Protein AF-A0A1F1ZR25-F1 (afdb_monomer_lite)

pLDDT: mean 75.68, std 16.53, range [35.78, 97.0]

Radius of gyration: 40.43 Å; chains: 1; bounding box: 74×82×87 Å

Foldseek 3Di:
DDDDDDDPDDDDPVNVCVVPPPPVVVVVVCVVPDDDDPVNVVVVVVCLVPDPPPDDDQPPVNVVVVVVVVVVVVVVVVVVVVVVVVVVVVVVVVVVVVVVVVVVVVVVVVVVVVPPDDDPPPPVPDDPDADWDWDDDPNFIAIGGPPDDPVRVNVVCVVCVVRTD

Sequence (165 aa):
MERHIEVPQAFNAEQIAQWLSGHPRRISKVLKLMEWTDEHIEAFRNGLEQSTEGLSLIPTEDKQRLYAVSQKAFYESGERTSQSRQLQAEREENAALRKELERYKNAEHTMTVARGGQMPNFVSTPPPSGETKTVTVGGKQFTVPASWTRQQIHQWSRNNPEQGH

Structure (mmCIF, N/CA/C/O backbone):
data_AF-A0A1F1ZR25-F1
#
_entry.id   AF-A0A1F1ZR25-F1
#
loop_
_atom_site.group_PDB
_atom_site.id
_atom_site.type_symbol
_atom_site.label_atom_id
_atom_site.label_alt_id
_atom_site.label_comp_id
_atom_site.label_asym_id
_atom_site.label_entity_id
_atom_site.label_seq_id
_atom_site.pdbx_PDB_ins_code
_atom_site.Cartn_x
_atom_site.Cartn_y
_atom_site.Cartn_z
_atom_site.occupancy
_atom_site.B_iso_or_equiv
_atom_site.auth_seq_id
_atom_site.auth_comp_id
_atom_site.auth_asym_id
_atom_site.auth_atom_id
_atom_site.pdbx_PDB_model_num
ATOM 1 N N . MET A 1 1 ? -30.276 49.311 6.410 1.00 39.66 1 MET A N 1
ATOM 2 C CA . MET A 1 1 ? -29.863 48.117 5.643 1.00 39.66 1 MET A CA 1
ATOM 3 C C . MET A 1 1 ? -29.256 47.135 6.630 1.00 39.66 1 MET A C 1
ATOM 5 O O . MET A 1 1 ? -28.088 47.274 6.968 1.00 39.66 1 MET A O 1
ATOM 9 N N . GLU A 1 2 ? -30.065 46.222 7.162 1.00 41.31 2 GLU A N 1
ATOM 10 C CA . GLU A 1 2 ? -29.578 45.112 7.989 1.00 41.31 2 GLU A CA 1
ATOM 11 C C . GLU A 1 2 ? -28.892 44.087 7.083 1.00 41.31 2 GLU A C 1
ATOM 13 O O . GLU A 1 2 ? -29.454 43.662 6.075 1.00 41.31 2 GLU A O 1
ATOM 18 N N . ARG A 1 3 ? -27.645 43.730 7.403 1.00 46.72 3 ARG A N 1
ATOM 19 C CA . ARG A 1 3 ? -26.937 42.633 6.741 1.00 46.72 3 ARG A CA 1
ATOM 20 C C . ARG A 1 3 ? -27.185 41.370 7.554 1.00 46.72 3 ARG A C 1
ATOM 22 O O . ARG A 1 3 ? -26.656 41.242 8.654 1.00 46.72 3 ARG A O 1
ATOM 29 N N . HIS A 1 4 ? -27.980 40.456 7.011 1.00 42.31 4 HIS A N 1
ATOM 30 C CA . HIS A 1 4 ? -28.088 39.104 7.542 1.00 42.31 4 HIS A CA 1
ATOM 31 C C . HIS A 1 4 ? -26.751 38.388 7.330 1.00 42.31 4 HIS A C 1
ATOM 33 O O . HIS A 1 4 ? -26.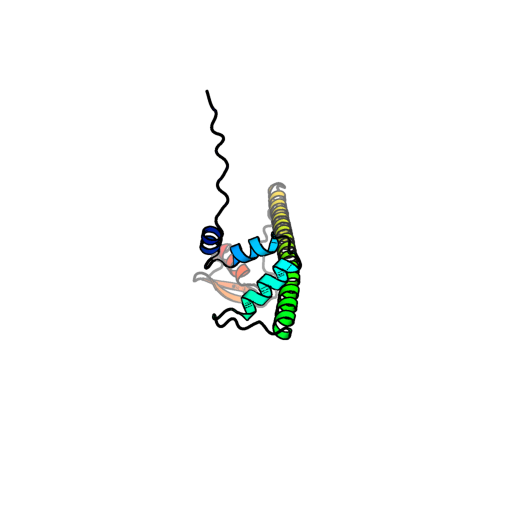288 38.242 6.201 1.00 42.31 4 HIS A O 1
ATOM 39 N N . ILE A 1 5 ? -26.105 37.999 8.427 1.00 51.38 5 ILE A N 1
ATOM 40 C CA . ILE A 1 5 ? -24.938 37.121 8.405 1.00 51.38 5 ILE A CA 1
ATOM 41 C C . ILE A 1 5 ? -25.495 35.700 8.458 1.00 51.38 5 ILE A C 1
ATOM 43 O O . ILE A 1 5 ? -26.047 35.291 9.478 1.00 51.38 5 ILE A O 1
ATOM 47 N N . GLU A 1 6 ? -25.397 34.967 7.352 1.00 53.47 6 GLU A N 1
ATOM 48 C CA . GLU A 1 6 ? -25.706 33.539 7.327 1.00 53.47 6 GLU A CA 1
ATOM 49 C C . GLU A 1 6 ? -24.659 32.804 8.170 1.00 53.47 6 GLU A C 1
ATOM 51 O O . GLU A 1 6 ? -23.498 32.666 7.783 1.00 53.47 6 GLU A O 1
ATOM 56 N N . VAL A 1 7 ? -25.056 32.378 9.368 1.00 52.47 7 VAL A N 1
ATOM 57 C CA . VAL A 1 7 ? -24.244 31.491 10.201 1.00 52.47 7 VAL A CA 1
ATOM 58 C C . VAL A 1 7 ? -24.386 30.080 9.623 1.00 52.47 7 VAL A C 1
ATOM 60 O O . VAL A 1 7 ? -25.519 29.609 9.500 1.00 52.47 7 VAL A O 1
ATOM 63 N N . PRO A 1 8 ? -23.289 29.387 9.260 1.00 53.97 8 PRO A N 1
ATOM 64 C CA . PRO A 1 8 ? -23.367 28.021 8.761 1.00 53.97 8 PRO A CA 1
ATOM 65 C C . PRO A 1 8 ? -24.058 27.139 9.800 1.00 53.97 8 PRO A C 1
ATOM 67 O O . PRO A 1 8 ? -23.618 27.059 10.948 1.00 53.97 8 PRO A O 1
ATOM 70 N N . GLN A 1 9 ? -25.156 26.497 9.405 1.00 62.09 9 GLN A N 1
ATOM 71 C CA . GLN A 1 9 ? -25.884 25.583 10.274 1.00 62.09 9 GLN A CA 1
ATOM 72 C C . GLN A 1 9 ? -24.953 24.433 10.670 1.00 62.09 9 GLN A C 1
ATOM 74 O O . GLN A 1 9 ? -24.400 23.746 9.809 1.00 62.09 9 GLN A O 1
ATOM 79 N N . ALA A 1 10 ? -24.751 24.242 11.975 1.00 68.31 10 ALA A N 1
ATOM 80 C CA . ALA A 1 10 ? -23.981 23.115 12.479 1.00 68.31 10 ALA A CA 1
ATOM 81 C C . ALA A 1 10 ? -24.631 21.802 12.014 1.00 68.31 10 ALA A C 1
ATOM 83 O O . ALA A 1 10 ? -25.854 21.655 12.069 1.00 68.31 10 ALA A O 1
ATOM 84 N N . PHE A 1 11 ? -23.816 20.858 11.543 1.00 70.94 11 PHE A N 1
ATOM 85 C CA . PHE A 1 11 ? -24.298 19.541 11.137 1.00 70.94 11 PHE A CA 1
ATOM 86 C C . PHE A 1 11 ? -24.972 18.841 12.320 1.00 70.94 11 PHE A C 1
ATOM 88 O O . PHE A 1 11 ? -24.388 18.739 13.400 1.00 70.94 11 PHE A O 1
ATOM 95 N N . ASN A 1 12 ? -26.192 18.340 12.114 1.00 82.56 12 ASN A N 1
ATOM 96 C CA . ASN A 1 12 ? -26.885 17.549 13.127 1.00 82.56 12 ASN A CA 1
ATOM 97 C C . ASN A 1 12 ? -26.227 16.157 13.241 1.00 82.56 12 ASN A C 1
ATOM 99 O O . ASN A 1 12 ? -25.789 15.585 12.239 1.00 82.56 12 ASN A O 1
ATOM 103 N N . ALA A 1 13 ? -26.194 15.587 14.447 1.00 77.31 13 ALA A N 1
ATOM 104 C CA . ALA A 1 13 ? -25.654 14.258 14.735 1.00 77.31 13 ALA A CA 1
ATOM 105 C C . ALA A 1 13 ? -26.237 13.170 13.815 1.00 77.31 13 ALA A C 1
ATOM 107 O O . ALA A 1 13 ? -25.516 12.286 13.360 1.00 77.31 13 ALA A O 1
ATOM 108 N N . GLU A 1 14 ? -27.517 13.280 13.467 1.00 81.06 14 GLU A N 1
ATOM 109 C CA . GLU A 1 14 ? -28.207 12.339 12.581 1.00 81.06 14 GLU A CA 1
ATOM 110 C C . GLU A 1 14 ? -27.694 12.400 11.130 1.00 81.06 14 GLU A C 1
ATOM 112 O O . GLU A 1 14 ? -27.487 11.371 10.487 1.00 81.06 14 GLU A O 1
ATOM 117 N N . GLN A 1 15 ? -27.370 13.601 10.636 1.00 83.19 15 GLN A N 1
ATOM 118 C CA . GLN A 1 15 ? -26.768 13.785 9.310 1.00 83.19 15 GLN A CA 1
ATOM 119 C C . GLN A 1 15 ? -25.351 13.206 9.260 1.00 83.19 15 GLN A C 1
ATOM 121 O O . GLN A 1 15 ? -24.954 12.593 8.266 1.00 83.19 15 GLN A O 1
ATOM 126 N N . ILE A 1 16 ? -24.591 13.365 10.347 1.00 79.81 16 ILE A N 1
ATOM 127 C CA . ILE A 1 16 ? -23.251 12.785 10.482 1.00 79.81 16 ILE A CA 1
ATOM 128 C C . ILE A 1 16 ? -23.348 11.256 10.531 1.00 79.81 16 ILE A C 1
ATOM 130 O O . ILE A 1 16 ? -22.610 10.579 9.813 1.00 79.81 16 ILE A O 1
ATOM 134 N N . ALA A 1 17 ? -24.284 10.702 11.305 1.00 81.69 17 ALA A N 1
ATOM 135 C CA . ALA A 1 17 ? -24.511 9.261 11.389 1.00 81.69 17 ALA A CA 1
ATOM 136 C C . ALA A 1 17 ? -24.866 8.662 10.018 1.00 81.69 17 ALA A C 1
ATOM 138 O O . ALA A 1 17 ? -24.261 7.674 9.593 1.00 81.69 17 ALA A O 1
ATOM 139 N N . GLN A 1 18 ? -25.763 9.309 9.271 1.00 85.00 18 GLN A N 1
ATOM 140 C CA . GLN A 1 18 ? -26.124 8.881 7.921 1.00 85.00 18 GLN A CA 1
ATOM 141 C C . GLN A 1 18 ? -24.931 8.957 6.956 1.00 85.00 18 GLN A C 1
ATOM 143 O O . GLN A 1 18 ? -24.701 8.029 6.178 1.00 85.00 18 GLN A O 1
ATOM 148 N N . TRP A 1 19 ? -24.124 10.019 7.036 1.00 82.56 19 TRP A N 1
ATOM 149 C CA . TRP A 1 19 ? -22.924 10.186 6.209 1.00 82.56 19 TRP A CA 1
ATOM 150 C C . TRP A 1 19 ? -21.834 9.133 6.487 1.00 82.56 19 TRP A C 1
ATOM 152 O O . TRP A 1 19 ? -21.105 8.724 5.569 1.00 82.56 19 TRP A O 1
ATOM 162 N N . LEU A 1 20 ? -21.730 8.688 7.741 1.00 84.81 20 LEU A N 1
ATOM 163 C CA . LEU A 1 20 ? -20.799 7.654 8.193 1.00 84.81 20 LEU A CA 1
ATOM 164 C C . LEU A 1 20 ? -21.293 6.228 7.902 1.00 84.81 20 LEU A C 1
ATOM 166 O O . LEU A 1 20 ? -20.463 5.333 7.710 1.00 84.81 20 LEU A O 1
ATOM 170 N N . SER A 1 21 ? -22.611 6.018 7.831 1.00 82.12 21 SER A N 1
ATOM 171 C CA . SER A 1 21 ? -23.222 4.699 7.621 1.00 82.12 21 SER A CA 1
ATOM 172 C C . SER A 1 21 ? -22.678 3.998 6.366 1.00 82.12 21 SER A C 1
ATOM 174 O O . SER A 1 21 ? -22.523 4.607 5.306 1.00 82.12 21 SER A O 1
ATOM 176 N N . GLY A 1 22 ? -22.307 2.717 6.486 1.00 78.62 22 GLY A N 1
ATOM 177 C CA . GLY A 1 22 ? -21.790 1.900 5.375 1.00 78.62 22 GLY A CA 1
ATOM 178 C C . GLY A 1 22 ? -20.400 2.280 4.834 1.00 78.62 22 GLY A C 1
ATOM 179 O O . GLY A 1 22 ? -19.931 1.661 3.881 1.00 78.62 22 GLY A O 1
ATOM 180 N N . HIS A 1 23 ? -19.711 3.270 5.417 1.00 83.62 23 HIS A N 1
ATOM 181 C CA . HIS A 1 23 ? -18.444 3.792 4.890 1.00 83.62 23 HIS A CA 1
ATOM 182 C C . HIS A 1 23 ? -17.305 3.728 5.929 1.00 83.62 23 HIS A C 1
ATOM 184 O O . HIS A 1 23 ? -16.903 4.758 6.484 1.00 83.62 23 HIS A O 1
ATOM 190 N N . PRO A 1 24 ? -16.679 2.553 6.144 1.00 79.31 24 PRO A N 1
ATOM 191 C CA . PRO A 1 24 ? -15.690 2.343 7.211 1.00 79.31 24 PRO A CA 1
ATOM 192 C C . PRO A 1 24 ? -14.458 3.259 7.115 1.00 79.31 24 PRO A C 1
ATOM 194 O O . PRO A 1 24 ? -13.875 3.640 8.128 1.00 79.31 24 PRO A O 1
ATOM 197 N N . ARG A 1 25 ? -14.073 3.690 5.904 1.00 78.38 25 ARG A N 1
ATOM 198 C CA . ARG A 1 25 ? -12.971 4.653 5.713 1.00 78.38 25 ARG A CA 1
ATOM 199 C C . ARG A 1 25 ? -13.295 6.048 6.253 1.00 78.38 25 ARG A C 1
ATOM 201 O O . ARG A 1 25 ? -12.396 6.715 6.758 1.00 78.38 25 ARG A O 1
ATOM 208 N N . ARG A 1 26 ? -14.553 6.493 6.141 1.00 85.06 26 ARG A N 1
ATOM 209 C CA . ARG A 1 26 ? -14.995 7.800 6.658 1.00 85.06 26 ARG A CA 1
ATOM 210 C C . ARG A 1 26 ? -14.992 7.784 8.179 1.00 85.06 26 ARG A C 1
ATOM 212 O O . ARG A 1 26 ? -14.388 8.666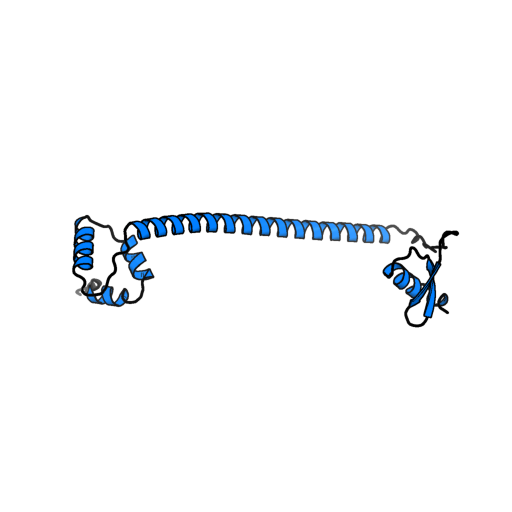 8.777 1.00 85.06 26 ARG A O 1
ATOM 219 N N . ILE A 1 27 ? -15.540 6.717 8.764 1.00 84.75 27 ILE A N 1
ATOM 220 C CA . ILE A 1 27 ? -15.499 6.457 10.208 1.00 84.75 27 ILE A CA 1
ATOM 221 C C . ILE A 1 27 ? -14.049 6.488 10.701 1.00 84.75 27 ILE A C 1
ATOM 223 O O . ILE A 1 27 ? -13.713 7.286 11.566 1.00 84.75 27 ILE A O 1
ATOM 227 N N . SER A 1 28 ? -13.150 5.717 10.079 1.00 78.00 28 SER A N 1
ATOM 228 C CA . SER A 1 28 ? -11.731 5.699 10.462 1.00 78.00 28 SER A CA 1
ATOM 229 C C . SER A 1 28 ? -11.070 7.081 10.396 1.00 78.00 28 SER A C 1
ATOM 231 O O . SER A 1 28 ? -10.272 7.420 11.266 1.00 78.00 28 SER A O 1
ATOM 233 N N . LYS A 1 29 ? -11.396 7.895 9.384 1.00 83.69 29 LYS A N 1
ATOM 234 C CA . LYS A 1 29 ? -10.846 9.249 9.249 1.00 83.69 29 LYS A CA 1
ATOM 235 C C . LYS A 1 29 ? -11.337 10.178 10.361 1.00 83.69 29 LYS A C 1
ATOM 237 O O . LYS A 1 29 ? -10.522 10.906 10.911 1.00 83.69 29 LYS A O 1
ATOM 242 N N . VAL A 1 30 ? -12.626 10.129 10.702 1.00 83.88 30 VAL A N 1
ATOM 243 C CA . VAL A 1 30 ? -13.191 10.919 11.808 1.00 83.88 30 VAL A CA 1
ATOM 244 C C . VAL A 1 30 ? -12.570 10.501 13.138 1.00 83.88 30 VAL A C 1
ATOM 246 O O . VAL A 1 30 ? -12.051 11.354 13.847 1.00 83.88 30 VAL A O 1
ATOM 249 N N . LEU A 1 31 ? -12.503 9.197 13.427 1.00 83.75 31 LEU A N 1
ATOM 250 C CA . LEU A 1 31 ? -11.920 8.684 14.674 1.00 83.75 31 LEU A CA 1
ATOM 251 C C . LEU A 1 31 ? -10.439 9.067 14.852 1.00 83.75 31 LEU A C 1
ATOM 253 O O . LEU A 1 31 ? -9.981 9.199 15.980 1.00 83.75 31 LEU A O 1
ATOM 257 N N . LYS A 1 32 ? -9.686 9.243 13.756 1.00 82.25 32 LYS A N 1
ATOM 258 C CA . LYS A 1 32 ? -8.279 9.687 13.792 1.00 82.25 32 LYS A CA 1
ATOM 259 C C . LYS A 1 32 ? -8.102 11.187 14.016 1.00 82.25 32 LYS A C 1
ATOM 261 O O . LYS A 1 32 ? -7.049 11.591 14.489 1.00 82.25 32 LYS A O 1
ATOM 266 N N . LEU A 1 33 ? -9.066 11.992 13.579 1.00 83.75 33 LEU A N 1
ATOM 267 C CA . LEU A 1 33 ? -9.008 13.454 13.666 1.00 83.75 33 LEU A CA 1
ATOM 268 C C . LEU A 1 33 ? -9.677 13.988 14.934 1.00 83.75 33 LEU A C 1
ATOM 270 O O . LEU A 1 33 ? -9.491 15.151 15.268 1.00 83.75 33 LEU A O 1
ATOM 274 N N . MET A 1 34 ? -10.470 13.156 15.607 1.00 84.00 34 MET A N 1
ATOM 275 C CA . MET A 1 34 ? -11.120 13.509 16.856 1.00 84.00 34 MET A CA 1
ATOM 276 C C . MET A 1 34 ? -10.105 13.506 18.000 1.00 84.00 34 MET A C 1
ATOM 278 O O 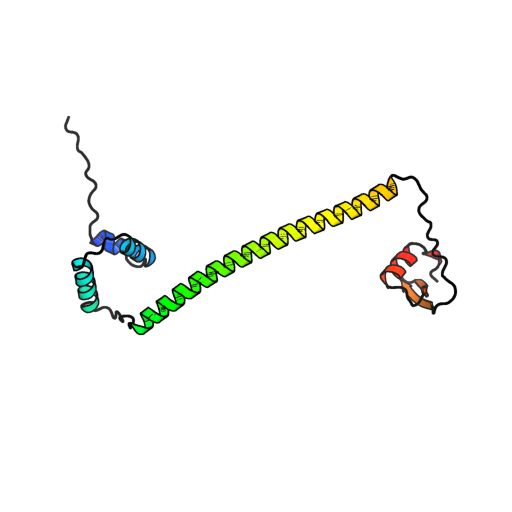. MET A 1 34 ? -9.361 12.539 18.178 1.00 84.00 34 MET A O 1
ATOM 282 N N . GLU A 1 35 ? -10.099 14.576 18.790 1.00 85.38 35 GLU A N 1
ATOM 283 C CA . GLU A 1 35 ? -9.406 14.596 20.073 1.00 85.38 35 GLU A CA 1
ATOM 284 C C . GLU A 1 35 ? -10.222 13.777 21.075 1.00 85.38 35 GLU A C 1
ATOM 286 O O . GLU A 1 35 ? -11.361 14.104 21.419 1.00 85.38 35 GLU A O 1
ATOM 291 N N . TRP A 1 36 ? -9.655 12.652 21.494 1.00 85.19 36 TRP A N 1
ATOM 292 C CA . TRP A 1 36 ? -10.293 11.767 22.454 1.00 85.19 36 TRP A CA 1
ATOM 293 C C . TRP A 1 36 ? -10.051 12.290 23.864 1.00 85.19 36 TRP A C 1
ATOM 295 O O . TRP A 1 36 ? -8.907 12.382 24.302 1.00 85.19 36 TRP A O 1
ATOM 305 N N . THR A 1 37 ? -11.133 12.602 24.570 1.00 89.06 37 THR A N 1
ATOM 306 C CA . THR A 1 37 ? -11.115 12.764 26.024 1.00 89.06 37 THR A CA 1
ATOM 307 C C . THR A 1 37 ? -11.431 11.418 26.669 1.00 89.06 37 THR A C 1
ATOM 309 O O . THR A 1 37 ? -12.051 10.554 26.038 1.00 89.06 37 THR A O 1
ATOM 312 N N . ASP A 1 38 ? -11.038 11.233 27.927 1.00 85.88 38 ASP A N 1
ATOM 313 C CA . ASP A 1 38 ? -11.349 10.004 28.666 1.00 85.88 38 ASP A CA 1
ATOM 314 C C . ASP A 1 38 ? -12.868 9.763 28.745 1.00 85.88 38 ASP A C 1
ATOM 316 O O . ASP A 1 38 ? -13.328 8.637 28.559 1.00 85.88 38 ASP A O 1
ATOM 320 N N . GLU A 1 39 ? -13.660 10.834 28.870 1.00 86.44 39 GLU A N 1
ATOM 321 C CA . GLU A 1 39 ? -15.127 10.786 28.825 1.00 86.44 39 GLU A CA 1
ATOM 322 C C . GLU A 1 39 ? -15.660 10.267 27.479 1.00 86.44 39 GLU A C 1
ATOM 324 O O . GLU A 1 39 ? -16.564 9.431 27.450 1.00 86.44 39 GLU A O 1
ATOM 329 N N . HIS A 1 40 ? -15.089 10.704 26.348 1.00 83.81 40 HIS A N 1
ATOM 330 C CA . HIS A 1 40 ? -15.475 10.199 25.024 1.00 83.81 40 HIS A CA 1
ATOM 331 C C . HIS A 1 40 ? -15.134 8.715 24.859 1.00 83.81 40 HIS A C 1
ATOM 333 O O . HIS A 1 40 ? -15.892 7.970 24.234 1.00 83.81 40 HIS A O 1
ATOM 339 N N . ILE A 1 41 ? -14.003 8.274 25.414 1.00 84.00 41 ILE A N 1
ATOM 340 C CA . ILE A 1 41 ? -13.574 6.873 25.365 1.00 84.00 41 ILE A CA 1
ATOM 341 C C . ILE A 1 41 ? -14.519 5.999 26.197 1.00 84.00 41 ILE A C 1
ATOM 343 O O . ILE A 1 41 ? -14.949 4.946 25.717 1.00 84.00 41 ILE A O 1
ATOM 347 N N . GLU A 1 42 ? -14.868 6.425 27.412 1.00 83.94 42 GLU A N 1
ATOM 348 C CA . GLU A 1 42 ? -15.805 5.696 28.271 1.00 83.94 42 GLU A CA 1
ATOM 349 C C . GLU A 1 42 ? -17.217 5.667 27.689 1.00 83.94 42 GLU A C 1
ATOM 351 O O . GLU A 1 42 ? -17.816 4.596 27.605 1.00 83.94 42 GLU A O 1
ATOM 356 N N . ALA A 1 43 ? -17.734 6.802 27.211 1.00 82.44 43 ALA A N 1
ATOM 357 C CA . ALA A 1 43 ? -19.048 6.863 26.576 1.00 82.44 43 ALA A CA 1
ATOM 358 C C . ALA A 1 43 ? -19.126 5.946 25.345 1.00 82.44 43 ALA A C 1
ATOM 360 O O . ALA A 1 43 ? -20.110 5.226 25.161 1.00 82.44 43 ALA A O 1
ATOM 361 N N . PHE A 1 44 ? -18.068 5.914 24.530 1.00 83.62 44 PHE A N 1
ATOM 362 C CA . PHE A 1 44 ? -17.984 5.025 23.375 1.00 83.62 44 PHE A CA 1
ATOM 363 C C . PHE A 1 44 ? -17.921 3.547 23.782 1.00 83.62 44 PHE A C 1
ATOM 365 O O . PHE A 1 44 ? -18.609 2.720 23.183 1.00 83.62 44 PHE A O 1
ATOM 372 N N . ARG A 1 45 ? -17.144 3.202 24.819 1.00 80.94 45 ARG A N 1
ATOM 373 C CA . ARG A 1 45 ? -17.083 1.832 25.353 1.00 80.94 45 ARG A CA 1
ATOM 374 C C . ARG A 1 45 ? -18.445 1.385 25.886 1.00 80.94 45 ARG A C 1
ATOM 376 O O . ARG A 1 45 ? -18.923 0.332 25.477 1.00 80.94 45 ARG A O 1
ATOM 383 N N . ASN A 1 46 ? -19.088 2.207 26.711 1.00 81.50 46 ASN A N 1
ATOM 384 C CA . ASN A 1 46 ? -20.410 1.922 27.269 1.00 81.50 46 ASN A CA 1
ATOM 385 C C . ASN A 1 46 ? -21.459 1.744 26.160 1.00 81.50 46 ASN A C 1
ATOM 387 O O . ASN A 1 46 ? -22.273 0.828 26.224 1.00 81.50 46 ASN A O 1
ATOM 391 N N . GLY A 1 47 ? -21.413 2.573 25.111 1.00 80.75 47 GLY A N 1
ATOM 392 C CA . GLY A 1 47 ? -22.300 2.444 23.952 1.00 80.75 47 GLY A CA 1
ATOM 393 C C . GLY A 1 47 ? -22.080 1.156 23.151 1.00 80.75 47 GLY A C 1
ATOM 394 O O . GLY A 1 47 ? -23.045 0.556 22.684 1.00 80.75 47 GLY A O 1
ATOM 395 N N . LEU A 1 48 ? -20.831 0.694 23.019 1.00 76.88 48 LEU A N 1
ATOM 396 C CA . LEU A 1 48 ? -20.524 -0.592 22.386 1.00 76.88 48 LEU A CA 1
ATOM 397 C C . LEU A 1 48 ? -20.991 -1.781 23.233 1.00 76.88 48 LEU A C 1
ATOM 399 O O . LEU A 1 48 ? -21.528 -2.735 22.679 1.00 76.88 48 LEU A O 1
ATOM 403 N N . GLU A 1 49 ? -20.809 -1.722 24.552 1.00 74.75 49 GLU A N 1
ATOM 404 C CA . GLU A 1 49 ? -21.237 -2.774 25.486 1.00 74.75 49 GLU A CA 1
ATOM 405 C C . GLU A 1 49 ? -22.765 -2.895 25.576 1.00 74.75 49 GLU A C 1
ATOM 407 O O . GLU A 1 49 ? -23.289 -3.994 25.744 1.00 74.75 49 GLU A O 1
ATOM 412 N N . GLN A 1 50 ? -23.482 -1.778 25.434 1.00 74.44 50 GLN A N 1
ATOM 413 C CA . GLN A 1 50 ? -24.948 -1.728 25.442 1.00 74.44 50 GLN A CA 1
ATOM 414 C C . GLN A 1 50 ? -25.576 -1.958 24.060 1.00 74.44 50 GLN A C 1
ATOM 416 O O . GLN A 1 50 ? -26.804 -1.991 23.941 1.00 74.44 50 GLN A O 1
ATOM 421 N N . SER A 1 51 ? -24.766 -2.101 23.007 1.00 72.62 51 SER A N 1
ATOM 422 C CA . SER A 1 51 ? -25.279 -2.331 21.659 1.00 72.62 51 SER A CA 1
ATOM 423 C C . SER A 1 51 ? -25.974 -3.689 21.570 1.00 72.62 51 SER A C 1
ATOM 425 O O . SER A 1 51 ? -25.429 -4.719 21.961 1.00 72.62 51 SER A O 1
ATOM 427 N N . THR A 1 52 ? -27.191 -3.689 21.024 1.00 61.16 52 THR A N 1
ATOM 428 C CA . THR A 1 52 ? -27.960 -4.915 20.752 1.00 61.16 52 THR A CA 1
ATOM 429 C C . THR A 1 52 ? -27.571 -5.578 19.434 1.00 61.16 52 THR A C 1
ATOM 431 O O . THR A 1 52 ? -27.959 -6.718 19.174 1.00 61.16 52 THR A O 1
ATOM 434 N N . GLU A 1 53 ? -26.786 -4.891 18.600 1.00 65.44 53 GLU A N 1
ATOM 435 C CA . GLU A 1 53 ? -26.148 -5.504 17.443 1.00 65.44 53 GLU A CA 1
ATOM 436 C C . GLU A 1 53 ? -25.081 -6.481 17.942 1.00 65.44 53 GLU A C 1
ATOM 438 O O . GLU A 1 53 ? -24.353 -6.168 18.880 1.00 65.44 53 GLU A O 1
ATOM 443 N N . GLY A 1 54 ? -24.989 -7.665 17.327 1.00 55.44 54 GLY A N 1
ATOM 444 C CA . GLY A 1 54 ? -24.009 -8.704 17.661 1.00 55.44 54 GLY A CA 1
ATOM 445 C C . GLY A 1 54 ? -22.575 -8.269 17.358 1.00 55.44 54 GLY A C 1
ATOM 446 O O . GLY A 1 54 ? -21.925 -8.796 16.456 1.00 55.44 54 GLY A O 1
ATOM 447 N N . LEU A 1 55 ? -22.083 -7.279 18.094 1.00 59.34 55 LEU A N 1
ATOM 448 C CA . LEU A 1 55 ? -20.733 -6.768 18.028 1.00 59.34 55 LEU A CA 1
ATOM 449 C C . LEU A 1 55 ? -19.862 -7.708 18.852 1.00 59.34 55 LEU A C 1
ATOM 451 O O . LEU A 1 55 ? -19.720 -7.591 20.065 1.00 59.34 55 LEU A O 1
ATOM 455 N N . SER A 1 56 ? -19.274 -8.678 18.161 1.00 56.69 56 SER A N 1
ATOM 456 C CA . SER A 1 56 ? -18.177 -9.462 18.708 1.00 56.69 56 SER A CA 1
ATOM 457 C C . SER A 1 56 ? -16.998 -8.522 18.955 1.00 56.69 56 SER A C 1
ATOM 459 O O . SER A 1 56 ? -16.301 -8.132 18.015 1.00 56.69 56 SER A O 1
ATOM 461 N N . LEU A 1 57 ? -16.760 -8.164 20.217 1.00 63.62 57 LEU A N 1
ATOM 462 C CA . LEU A 1 57 ? -15.511 -7.531 20.628 1.00 63.62 57 LEU A CA 1
ATOM 463 C C . LEU A 1 57 ? -14.356 -8.420 20.161 1.00 63.62 57 LEU A C 1
ATOM 465 O O . LEU A 1 57 ? -14.300 -9.599 20.501 1.00 63.62 57 LEU A O 1
ATOM 469 N N . ILE A 1 58 ? -13.453 -7.865 19.349 1.00 66.25 58 ILE A N 1
ATOM 470 C CA . ILE A 1 58 ? -12.243 -8.578 18.933 1.00 66.25 58 ILE A CA 1
ATOM 471 C C . ILE A 1 58 ? -11.454 -8.895 20.212 1.00 66.25 58 ILE A C 1
ATOM 473 O O . ILE A 1 58 ? -11.078 -7.950 20.918 1.00 66.25 58 ILE A O 1
ATOM 477 N N . PRO A 1 59 ? -11.190 -10.178 20.526 1.00 74.06 59 PRO A N 1
ATOM 478 C CA . PRO A 1 59 ? -10.402 -10.542 21.693 1.00 74.06 59 PRO A CA 1
ATOM 479 C C . PRO A 1 59 ? -9.046 -9.830 21.684 1.00 74.06 59 PRO A C 1
ATOM 481 O O . PRO A 1 59 ? -8.446 -9.612 20.628 1.00 74.06 59 PRO A O 1
ATOM 484 N N . THR A 1 60 ? -8.530 -9.475 22.861 1.00 74.00 60 THR A N 1
ATOM 485 C CA . THR A 1 60 ? -7.251 -8.753 22.996 1.00 74.00 60 THR A CA 1
ATOM 486 C C . THR A 1 60 ? -6.100 -9.465 22.274 1.00 74.00 60 THR A C 1
ATOM 488 O O . THR A 1 60 ? -5.247 -8.806 21.678 1.00 74.00 60 THR A O 1
ATOM 491 N N . GLU A 1 61 ? -6.108 -10.799 22.263 1.00 76.12 61 GLU A N 1
ATOM 492 C CA . GLU A 1 61 ? -5.137 -11.623 21.535 1.00 76.12 61 GLU A CA 1
ATOM 493 C C . GLU A 1 61 ? -5.209 -11.411 20.017 1.00 76.12 61 GLU A C 1
ATOM 495 O O . GLU A 1 61 ? -4.184 -11.207 19.365 1.00 76.12 61 GLU A O 1
ATOM 500 N N . ASP A 1 62 ? -6.413 -11.381 19.446 1.00 78.31 62 ASP A N 1
ATOM 501 C CA . ASP A 1 62 ? -6.610 -11.156 18.013 1.00 78.31 62 ASP A CA 1
ATOM 502 C C . ASP A 1 62 ? -6.264 -9.722 17.617 1.00 78.31 62 ASP A C 1
ATOM 504 O O . ASP A 1 62 ? -5.674 -9.492 16.559 1.00 78.31 62 ASP A O 1
ATOM 508 N N . LYS A 1 63 ? -6.521 -8.750 18.499 1.00 78.88 63 LYS A N 1
ATOM 509 C CA . LYS A 1 63 ? -6.059 -7.370 18.313 1.00 78.88 63 LYS A CA 1
ATOM 510 C C . LYS A 1 63 ? -4.532 -7.314 18.228 1.00 78.88 63 LYS A C 1
ATOM 512 O O . LYS A 1 63 ? -4.002 -6.713 17.295 1.00 78.88 63 LYS A O 1
ATOM 517 N N . GLN A 1 64 ? -3.817 -7.956 19.153 1.00 80.12 64 GLN A N 1
ATOM 518 C CA . GLN A 1 64 ? -2.349 -8.002 19.135 1.00 80.12 64 GLN A CA 1
ATOM 519 C C . GLN A 1 64 ? -1.808 -8.696 17.877 1.00 80.12 64 GLN A C 1
ATOM 521 O O . GLN A 1 64 ? -0.877 -8.187 17.249 1.00 80.12 64 GLN A O 1
ATOM 526 N N . ARG A 1 65 ? -2.431 -9.804 17.453 1.00 83.94 65 ARG A N 1
ATOM 527 C CA . ARG A 1 65 ? -2.089 -10.497 16.200 1.00 83.94 65 ARG A CA 1
ATOM 528 C C . ARG A 1 65 ? -2.277 -9.593 14.985 1.00 83.94 65 ARG A C 1
ATOM 530 O O . ARG A 1 65 ? -1.375 -9.499 14.156 1.00 83.94 65 ARG A O 1
ATOM 537 N N . LEU A 1 66 ? -3.406 -8.891 14.891 1.00 86.31 66 LEU A N 1
ATOM 538 C CA . LEU A 1 66 ? -3.683 -7.961 13.793 1.00 86.31 66 LEU A CA 1
ATOM 539 C C . LEU A 1 66 ? -2.678 -6.804 13.752 1.00 86.31 66 LEU A C 1
ATOM 541 O O . LEU A 1 66 ? -2.202 -6.454 12.670 1.00 86.31 66 LEU A O 1
ATOM 545 N N . TYR A 1 67 ? -2.297 -6.252 14.907 1.00 83.06 67 TYR A N 1
ATOM 546 C CA . TYR A 1 67 ? -1.242 -5.238 14.974 1.00 83.06 67 TYR A CA 1
ATOM 547 C C . TYR A 1 67 ? 0.095 -5.779 14.463 1.00 83.06 67 TYR A C 1
ATOM 549 O O . TYR A 1 67 ? 0.690 -5.157 13.581 1.00 83.06 67 TYR A O 1
ATOM 557 N N . ALA A 1 68 ? 0.529 -6.952 14.929 1.00 87.38 68 ALA A N 1
ATOM 558 C CA . ALA A 1 68 ? 1.778 -7.571 14.486 1.00 87.38 68 ALA A CA 1
ATOM 559 C C . ALA A 1 68 ? 1.789 -7.845 12.970 1.00 87.38 68 ALA A C 1
ATOM 561 O O . ALA A 1 68 ? 2.766 -7.536 12.285 1.00 87.38 68 ALA A O 1
ATOM 562 N N . VAL A 1 69 ? 0.680 -8.356 12.422 1.00 89.75 69 VAL A N 1
ATOM 563 C CA . VAL A 1 69 ? 0.518 -8.583 10.976 1.00 89.75 69 VAL A CA 1
ATOM 564 C C . VAL A 1 69 ? 0.580 -7.267 10.201 1.00 89.75 69 VAL A C 1
ATOM 566 O O . VAL A 1 69 ? 1.278 -7.188 9.192 1.00 89.75 69 VAL A O 1
ATOM 569 N N . SER A 1 70 ? -0.098 -6.218 10.677 1.00 87.44 70 SER A N 1
ATOM 570 C CA . SER A 1 70 ? -0.097 -4.908 10.015 1.00 87.44 70 SER A CA 1
ATOM 571 C C . SER A 1 70 ? 1.294 -4.271 9.985 1.00 87.44 70 SER A C 1
ATOM 573 O O . SER A 1 70 ? 1.709 -3.727 8.962 1.00 87.44 70 SER A O 1
ATOM 575 N N . GLN A 1 71 ? 2.043 -4.398 11.081 1.00 86.94 71 GLN A N 1
ATOM 576 C CA . GLN A 1 71 ? 3.388 -3.856 11.205 1.00 86.94 71 GLN A CA 1
ATOM 577 C C . GLN A 1 71 ? 4.357 -4.603 10.283 1.00 86.94 71 GLN A C 1
ATOM 579 O O . GLN A 1 71 ? 5.116 -3.976 9.546 1.00 86.94 71 GLN A O 1
ATOM 584 N N . LYS A 1 72 ? 4.278 -5.937 10.252 1.00 90.94 72 LYS A N 1
ATOM 585 C CA . LYS A 1 72 ? 5.051 -6.765 9.321 1.00 90.94 72 LYS A CA 1
ATOM 586 C C . LYS A 1 72 ? 4.753 -6.407 7.861 1.00 90.94 72 LYS A C 1
ATOM 588 O O . LYS A 1 72 ? 5.681 -6.173 7.093 1.00 90.94 72 LYS A O 1
ATOM 593 N N . ALA A 1 73 ? 3.476 -6.286 7.494 1.00 90.00 73 ALA A N 1
ATOM 594 C CA . ALA A 1 73 ? 3.070 -5.921 6.137 1.00 90.00 73 ALA A CA 1
ATOM 595 C C . ALA A 1 73 ? 3.583 -4.531 5.717 1.00 90.00 73 ALA A C 1
ATOM 597 O O . ALA A 1 73 ? 3.950 -4.329 4.559 1.00 90.00 73 ALA A O 1
ATOM 598 N N . PHE A 1 74 ? 3.644 -3.576 6.651 1.00 89.38 74 PHE A N 1
ATOM 599 C CA . PHE A 1 74 ? 4.211 -2.253 6.397 1.00 89.38 74 PHE A CA 1
ATOM 600 C C . PHE A 1 74 ? 5.705 -2.323 6.047 1.00 89.38 74 PHE A C 1
ATOM 602 O O . PHE A 1 74 ? 6.118 -1.754 5.034 1.00 89.38 74 PHE A O 1
ATOM 609 N N . TYR A 1 75 ? 6.502 -3.059 6.830 1.00 88.75 75 TYR A N 1
ATOM 610 C CA . TYR A 1 75 ? 7.931 -3.238 6.548 1.00 88.75 75 TYR A CA 1
ATOM 611 C C . TYR A 1 75 ? 8.169 -3.963 5.219 1.00 88.75 75 TYR A C 1
ATOM 613 O O . TYR A 1 75 ? 8.926 -3.471 4.381 1.00 88.75 75 TYR A O 1
ATOM 621 N N . GLU A 1 76 ? 7.451 -5.061 4.971 1.00 92.50 76 GLU A N 1
ATOM 622 C CA . GLU A 1 76 ? 7.550 -5.812 3.713 1.00 92.50 76 GLU A CA 1
ATOM 623 C C . GLU A 1 76 ? 7.172 -4.955 2.494 1.00 92.50 76 GLU A C 1
ATOM 625 O O . GLU A 1 76 ? 7.784 -5.062 1.430 1.00 92.50 76 GLU A O 1
ATOM 630 N N . SER A 1 77 ? 6.182 -4.066 2.628 1.00 92.12 77 SER A N 1
ATOM 631 C CA . SER A 1 77 ? 5.814 -3.127 1.562 1.00 92.12 77 SER A CA 1
ATOM 632 C C . SER A 1 77 ? 6.935 -2.124 1.263 1.00 92.12 77 SER A C 1
ATOM 634 O O . SER A 1 77 ? 7.155 -1.772 0.098 1.00 92.12 77 SER A O 1
ATOM 636 N N . GLY A 1 78 ? 7.645 -1.658 2.293 1.00 90.81 78 GLY A N 1
ATOM 637 C CA . GLY A 1 78 ? 8.812 -0.789 2.143 1.00 90.81 78 GLY A CA 1
ATOM 638 C C . GLY A 1 78 ? 9.955 -1.488 1.406 1.00 90.81 78 GLY A C 1
ATOM 639 O O . GLY A 1 78 ? 10.481 -0.948 0.430 1.00 90.81 78 GLY A O 1
ATOM 640 N N . GLU A 1 79 ? 10.275 -2.721 1.804 1.00 92.62 79 GLU A N 1
ATOM 641 C CA . GLU A 1 79 ? 11.309 -3.536 1.156 1.00 92.62 79 GLU A CA 1
ATOM 642 C C . GLU A 1 79 ? 10.987 -3.822 -0.311 1.00 92.62 79 GLU A C 1
ATOM 644 O O . GLU A 1 79 ? 11.832 -3.586 -1.176 1.00 92.62 79 GLU A O 1
ATOM 649 N N . ARG A 1 80 ? 9.750 -4.231 -0.626 1.00 93.1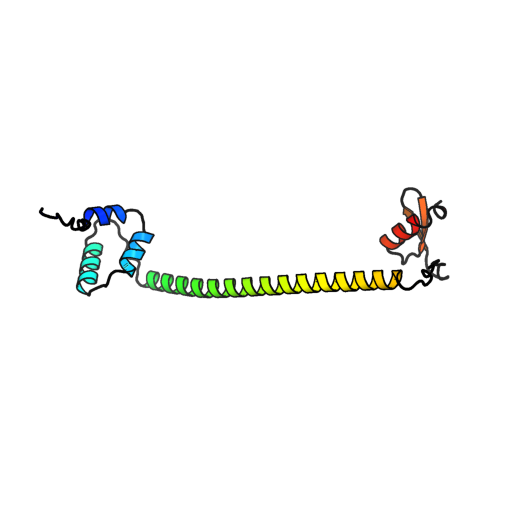2 80 ARG A N 1
ATOM 650 C CA . ARG A 1 80 ? 9.317 -4.453 -2.019 1.00 93.12 80 ARG A CA 1
ATOM 651 C C . ARG A 1 80 ? 9.455 -3.198 -2.872 1.00 93.12 80 ARG A C 1
ATOM 653 O O . ARG A 1 80 ? 9.868 -3.277 -4.026 1.00 93.12 80 ARG A O 1
ATOM 660 N N . THR A 1 81 ? 9.128 -2.036 -2.309 1.00 93.56 81 THR A N 1
ATOM 661 C CA . THR A 1 81 ? 9.267 -0.757 -3.018 1.00 93.56 81 THR A CA 1
ATOM 662 C C . THR A 1 81 ? 10.735 -0.441 -3.294 1.00 93.56 81 THR A C 1
ATOM 664 O O . THR A 1 81 ? 11.073 -0.027 -4.402 1.00 93.56 81 THR A O 1
ATOM 667 N N . SER A 1 82 ? 11.613 -0.666 -2.315 1.00 94.06 82 SER A N 1
ATOM 668 C CA . SER A 1 82 ? 13.060 -0.483 -2.472 1.00 94.06 82 SER A CA 1
ATOM 669 C C . SER A 1 82 ? 13.634 -1.413 -3.547 1.00 94.06 82 SER A C 1
ATOM 671 O O . SER A 1 82 ? 14.260 -0.947 -4.499 1.00 94.06 82 SER A O 1
ATOM 673 N N . GLN A 1 83 ? 13.319 -2.709 -3.470 1.00 95.44 83 GLN A N 1
ATOM 674 C CA . GLN A 1 83 ? 13.738 -3.712 -4.454 1.00 95.44 83 GLN A CA 1
ATOM 675 C C . GLN A 1 83 ? 13.233 -3.385 -5.863 1.00 95.44 83 GLN A C 1
ATOM 677 O O . GLN A 1 83 ? 13.977 -3.499 -6.834 1.00 95.44 83 GLN A O 1
ATOM 682 N N . SER A 1 84 ? 11.984 -2.926 -5.990 1.00 96.38 84 SER A N 1
ATOM 683 C CA . SER A 1 84 ? 11.428 -2.520 -7.282 1.00 96.38 84 SER A CA 1
ATOM 684 C C . SER A 1 84 ? 12.177 -1.330 -7.883 1.00 96.38 84 SER A C 1
ATOM 686 O O . SER A 1 84 ? 12.391 -1.305 -9.094 1.00 96.38 84 SER A O 1
ATOM 688 N N . ARG A 1 85 ? 12.578 -0.348 -7.064 1.00 96.00 85 ARG A N 1
ATOM 689 C CA . ARG A 1 85 ? 13.376 0.798 -7.528 1.00 96.00 85 ARG A CA 1
ATOM 690 C C . ARG A 1 85 ? 14.768 0.362 -7.969 1.00 96.00 85 ARG A C 1
ATOM 692 O O . ARG A 1 85 ? 15.226 0.806 -9.016 1.00 96.00 85 ARG A O 1
ATOM 699 N N . GLN A 1 86 ? 15.406 -0.527 -7.212 1.00 96.62 86 GLN A N 1
ATOM 700 C CA . GLN A 1 86 ? 16.719 -1.060 -7.563 1.00 96.62 86 GLN A CA 1
ATOM 701 C C . GLN A 1 86 ? 16.680 -1.828 -8.891 1.00 96.62 86 GLN A C 1
ATOM 703 O O . GLN A 1 86 ? 17.460 -1.533 -9.790 1.00 96.62 86 GLN A O 1
ATOM 708 N N . LEU A 1 87 ? 15.712 -2.736 -9.064 1.00 97.00 87 LEU A N 1
ATOM 709 C CA . LEU A 1 87 ? 15.522 -3.466 -10.322 1.00 97.00 87 LEU A CA 1
ATOM 710 C C . LEU A 1 87 ? 15.286 -2.534 -11.512 1.00 97.00 87 LEU A C 1
ATOM 712 O O . LEU A 1 87 ? 15.714 -2.826 -12.628 1.00 97.00 87 LEU A O 1
ATOM 716 N N . GLN A 1 88 ? 14.575 -1.428 -11.300 1.00 96.62 88 GLN A N 1
ATOM 717 C CA . GLN A 1 88 ? 14.368 -0.441 -12.349 1.00 96.62 88 GLN A CA 1
ATOM 718 C C . GLN A 1 88 ? 15.675 0.275 -12.713 1.00 96.62 88 GLN A C 1
ATOM 720 O O . GLN A 1 88 ? 15.990 0.356 -13.899 1.00 96.62 88 GLN A O 1
ATOM 725 N N . ALA A 1 89 ? 16.456 0.714 -11.724 1.00 95.75 89 ALA A N 1
ATOM 726 C CA . ALA A 1 89 ? 17.756 1.341 -11.957 1.00 95.75 89 ALA A CA 1
ATOM 727 C C . ALA A 1 89 ? 18.717 0.404 -12.714 1.00 95.75 89 ALA A C 1
ATOM 729 O O . ALA A 1 89 ? 19.294 0.793 -13.726 1.00 95.75 89 ALA A O 1
ATOM 730 N N . GLU A 1 90 ? 18.804 -0.865 -12.306 1.00 96.44 90 GLU A N 1
ATOM 731 C CA . GLU A 1 90 ? 19.636 -1.876 -12.977 1.00 96.44 90 GLU A CA 1
ATOM 732 C C . GLU A 1 90 ? 19.183 -2.149 -14.421 1.00 96.44 90 GLU A C 1
ATOM 734 O O . GLU A 1 90 ? 20.002 -2.418 -15.306 1.00 96.44 90 GLU A O 1
ATOM 739 N N . ARG A 1 91 ? 17.873 -2.084 -14.696 1.00 96.06 91 ARG A N 1
ATOM 740 C CA . ARG A 1 91 ? 17.336 -2.209 -16.061 1.00 96.06 91 ARG A CA 1
ATOM 741 C C . ARG A 1 91 ? 17.697 -1.011 -16.928 1.00 96.06 91 ARG A C 1
ATOM 743 O O . ARG A 1 91 ? 18.021 -1.201 -18.101 1.00 96.06 91 ARG A O 1
ATOM 750 N N . GLU A 1 92 ? 17.626 0.193 -16.374 1.00 96.31 92 GLU A N 1
ATOM 751 C CA . GLU A 1 92 ? 18.008 1.425 -17.065 1.00 96.31 92 GLU A CA 1
ATOM 752 C C . GLU A 1 92 ? 19.509 1.428 -17.386 1.00 96.31 92 GLU A C 1
ATOM 754 O O . GLU A 1 92 ? 19.886 1.694 -18.530 1.00 96.31 92 GLU A O 1
ATOM 759 N N . GLU A 1 93 ? 20.351 1.017 -16.436 1.00 95.81 93 GLU A N 1
ATOM 760 C CA . GLU A 1 93 ? 21.794 0.858 -16.637 1.00 95.81 93 GLU A CA 1
ATOM 761 C C . GLU A 1 93 ? 22.110 -0.206 -17.698 1.00 95.81 93 GLU A C 1
ATOM 763 O O . GLU A 1 93 ? 22.835 0.063 -18.657 1.00 95.81 93 GLU A O 1
ATOM 768 N N . ASN A 1 94 ? 21.491 -1.389 -17.618 1.00 95.31 94 ASN A N 1
ATOM 769 C CA . ASN A 1 94 ? 21.647 -2.421 -18.648 1.00 95.31 94 ASN A CA 1
ATOM 770 C C . ASN A 1 94 ? 21.215 -1.930 -20.036 1.00 95.31 94 ASN A C 1
ATOM 772 O O . ASN A 1 94 ? 21.847 -2.259 -21.042 1.00 95.31 94 ASN A O 1
ATOM 776 N N . ALA A 1 95 ? 20.132 -1.154 -20.121 1.00 95.81 95 ALA A N 1
ATOM 777 C CA . ALA A 1 95 ? 19.682 -0.578 -21.382 1.00 95.81 95 ALA A CA 1
ATOM 778 C C . ALA A 1 95 ? 20.679 0.458 -21.926 1.00 95.81 95 ALA A C 1
ATOM 780 O O . ALA A 1 95 ? 20.892 0.513 -23.140 1.00 95.81 95 ALA A O 1
ATOM 781 N N . ALA A 1 96 ? 21.308 1.249 -21.053 1.00 94.56 96 ALA A N 1
ATOM 782 C CA . ALA A 1 96 ? 22.358 2.190 -21.427 1.00 94.56 96 ALA A CA 1
ATOM 783 C C . ALA A 1 96 ? 23.603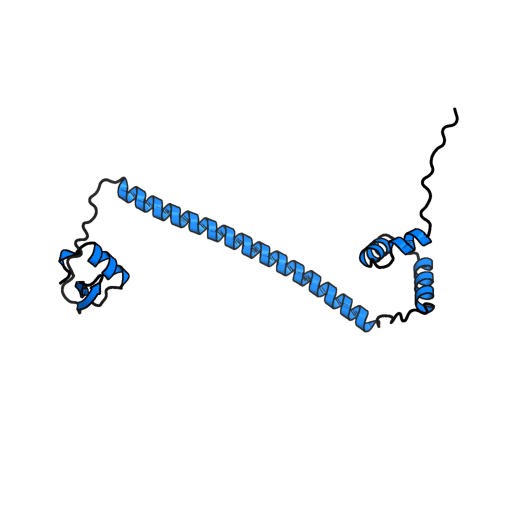 1.460 -21.954 1.00 94.56 96 ALA A C 1
ATOM 785 O O . ALA A 1 96 ? 24.045 1.753 -23.065 1.00 94.56 96 ALA A O 1
ATOM 786 N N . LEU A 1 97 ? 24.085 0.441 -21.236 1.00 93.56 97 LEU A N 1
ATOM 787 C CA . LEU A 1 97 ? 25.234 -0.375 -21.646 1.00 93.56 97 LEU A CA 1
ATOM 788 C C . LEU A 1 97 ? 24.992 -1.084 -22.983 1.00 93.56 97 LEU A C 1
ATOM 790 O O . LEU A 1 97 ? 25.858 -1.093 -23.854 1.00 93.56 97 LEU A O 1
ATOM 794 N N . ARG A 1 98 ? 23.786 -1.622 -23.205 1.00 93.12 98 ARG A N 1
ATOM 795 C CA . ARG A 1 98 ? 23.414 -2.219 -24.500 1.00 93.12 98 ARG A CA 1
ATOM 796 C C . ARG A 1 98 ? 23.450 -1.203 -25.638 1.00 93.12 98 ARG A C 1
ATOM 798 O O . ARG A 1 98 ? 23.919 -1.528 -26.725 1.00 93.12 98 ARG A O 1
ATOM 805 N N . LYS A 1 99 ? 22.981 0.026 -25.401 1.00 92.31 99 LYS A N 1
ATOM 806 C CA . LYS A 1 99 ? 23.085 1.110 -26.390 1.00 92.31 99 LYS A CA 1
ATOM 807 C C . LYS A 1 99 ? 24.539 1.493 -26.653 1.00 92.31 99 LYS A C 1
ATOM 809 O O . LYS A 1 99 ? 24.872 1.803 -27.792 1.00 92.31 99 LYS A O 1
ATOM 814 N N . GLU A 1 100 ? 25.391 1.485 -25.634 1.00 90.75 100 GLU A N 1
ATOM 815 C CA . GLU A 1 100 ? 26.814 1.784 -25.788 1.00 90.75 100 GLU A CA 1
ATOM 816 C C . GLU A 1 100 ? 27.537 0.700 -26.598 1.00 90.75 100 GLU A C 1
ATOM 818 O O . GLU A 1 100 ? 28.239 1.021 -27.554 1.00 90.75 100 GLU A O 1
ATOM 823 N N . LEU A 1 101 ? 27.272 -0.578 -26.315 1.00 90.38 101 LEU A N 1
ATOM 824 C CA . LEU A 1 101 ? 27.782 -1.707 -27.102 1.00 90.38 101 LEU A CA 1
ATOM 825 C C . LEU A 1 101 ? 27.371 -1.622 -28.576 1.00 90.38 101 LEU A C 1
ATOM 827 O O . LEU A 1 101 ? 28.208 -1.801 -29.460 1.00 90.38 101 LEU A O 1
ATOM 831 N N . GLU A 1 102 ? 26.108 -1.297 -28.857 1.00 90.31 102 GLU A N 1
ATOM 832 C CA . GLU A 1 102 ? 25.651 -1.082 -30.234 1.00 90.31 102 GLU A CA 1
ATOM 833 C C . GLU A 1 102 ? 26.350 0.116 -30.894 1.00 90.31 102 GLU A C 1
ATOM 835 O O . GLU A 1 102 ? 26.699 0.059 -32.073 1.00 90.31 102 GLU A O 1
ATOM 840 N N . ARG A 1 103 ? 26.631 1.194 -30.152 1.00 85.62 103 ARG A N 1
ATOM 841 C CA . ARG A 1 103 ? 27.412 2.328 -30.675 1.00 85.62 103 ARG A CA 1
ATOM 842 C C . ARG A 1 103 ? 28.841 1.924 -31.022 1.00 85.62 103 ARG A C 1
ATOM 844 O O . ARG A 1 103 ? 29.291 2.281 -32.107 1.00 85.62 103 ARG A O 1
ATOM 851 N N . TYR A 1 104 ? 29.530 1.171 -30.164 1.00 81.69 104 TYR A N 1
ATOM 852 C CA . TYR A 1 104 ? 30.883 0.684 -30.458 1.00 81.69 104 TYR A CA 1
ATOM 853 C C . TYR A 1 104 ? 30.896 -0.242 -31.673 1.00 81.69 104 TYR A C 1
ATOM 855 O O . TYR A 1 104 ? 31.698 -0.040 -32.581 1.00 81.69 104 TYR A O 1
ATOM 863 N N . LYS A 1 105 ? 29.947 -1.179 -31.754 1.00 82.81 105 LYS A N 1
ATOM 864 C CA . LYS A 1 105 ? 29.799 -2.073 -32.907 1.00 82.81 105 LYS A CA 1
ATOM 865 C C . LYS A 1 105 ? 29.577 -1.300 -34.210 1.00 82.81 105 LYS A C 1
ATOM 867 O O . LYS A 1 105 ? 30.195 -1.610 -35.227 1.00 82.81 105 LYS A O 1
ATOM 872 N N . ASN A 1 106 ? 28.736 -0.267 -34.188 1.00 74.38 106 ASN A N 1
ATOM 873 C CA . ASN A 1 106 ? 28.472 0.574 -35.357 1.00 74.38 106 ASN A CA 1
ATOM 874 C C . ASN A 1 106 ? 29.661 1.489 -35.707 1.00 74.38 106 ASN A C 1
ATOM 876 O O . ASN A 1 106 ? 29.932 1.714 -36.887 1.00 74.38 106 ASN A O 1
ATOM 880 N N . ALA A 1 107 ? 30.405 1.987 -34.715 1.00 70.00 107 ALA A N 1
ATOM 881 C CA . ALA A 1 107 ? 31.624 2.768 -34.927 1.00 70.00 107 ALA A CA 1
ATOM 882 C C . ALA A 1 107 ? 32.749 1.917 -35.540 1.00 70.00 107 ALA A C 1
ATOM 884 O O . ALA A 1 107 ? 33.429 2.374 -36.457 1.00 70.00 107 ALA A O 1
ATOM 885 N N . GLU A 1 108 ? 32.890 0.663 -35.109 1.00 58.81 108 GLU A N 1
ATOM 886 C CA . GLU A 1 108 ? 33.809 -0.316 -35.695 1.00 58.81 108 GLU A CA 1
ATOM 887 C C . GLU A 1 108 ? 33.441 -0.622 -37.157 1.00 58.81 108 GLU A C 1
ATOM 889 O O . GLU A 1 108 ? 34.299 -0.564 -38.039 1.00 58.81 108 GLU A O 1
ATOM 894 N N . HIS A 1 109 ? 32.150 -0.803 -37.463 1.00 52.50 109 HIS A N 1
ATOM 895 C CA . HIS A 1 109 ? 31.680 -0.935 -38.849 1.00 52.50 109 HIS A CA 1
ATOM 896 C C . HIS A 1 109 ? 31.955 0.328 -39.682 1.00 52.50 109 HIS A C 1
ATOM 898 O O . HIS A 1 109 ? 32.341 0.225 -40.843 1.00 52.50 109 HIS A O 1
ATOM 904 N N . THR A 1 110 ? 31.821 1.525 -39.104 1.00 51.72 110 THR A N 1
ATOM 905 C CA . THR A 1 110 ? 32.028 2.794 -39.827 1.00 51.72 110 THR A CA 1
ATOM 906 C C . THR A 1 110 ? 33.514 3.084 -40.080 1.00 51.72 110 THR A C 1
ATOM 908 O O . THR A 1 110 ? 33.880 3.526 -41.169 1.00 51.72 110 THR A O 1
ATOM 911 N N . MET A 1 111 ? 34.396 2.768 -39.125 1.00 45.12 111 MET A N 1
ATOM 912 C CA . MET A 1 111 ? 35.858 2.839 -39.283 1.00 45.12 111 MET A CA 1
ATOM 913 C C . MET A 1 111 ? 36.374 1.855 -40.342 1.00 45.12 111 MET A C 1
ATOM 915 O O . MET A 1 111 ? 37.298 2.183 -41.087 1.00 45.12 111 MET A O 1
ATOM 919 N N . THR A 1 112 ? 35.734 0.688 -40.462 1.00 45.16 112 THR A N 1
ATOM 920 C CA . THR A 1 112 ? 36.037 -0.301 -41.509 1.00 45.16 112 THR A CA 1
ATOM 921 C C . THR A 1 112 ? 35.655 0.202 -42.910 1.00 45.16 112 THR A C 1
ATOM 923 O O . THR A 1 112 ? 36.293 -0.165 -43.889 1.00 45.16 112 THR A O 1
ATOM 926 N N . VAL A 1 113 ? 34.654 1.085 -43.023 1.00 47.72 113 VAL A N 1
ATOM 927 C CA . VAL A 1 113 ? 34.187 1.646 -44.307 1.00 47.72 113 VAL A CA 1
ATOM 928 C C . VAL A 1 113 ? 34.942 2.927 -44.702 1.00 47.72 113 VAL A C 1
ATOM 930 O O . VAL A 1 113 ? 35.166 3.163 -45.887 1.00 47.72 113 VAL A O 1
ATOM 933 N N . ALA A 1 114 ? 35.367 3.753 -43.737 1.00 43.41 114 ALA A N 1
ATOM 934 C CA . ALA A 1 114 ? 36.031 5.038 -44.003 1.00 43.41 114 ALA A CA 1
ATOM 935 C C . ALA A 1 114 ? 37.534 4.920 -44.323 1.00 43.41 114 ALA A C 1
ATOM 937 O O . ALA A 1 114 ? 38.113 5.809 -44.952 1.00 43.41 114 ALA A O 1
ATOM 938 N N . ARG A 1 115 ? 38.183 3.826 -43.914 1.00 37.81 115 ARG A N 1
ATOM 939 C CA . ARG A 1 115 ? 39.577 3.539 -44.255 1.00 37.81 115 ARG A CA 1
ATOM 940 C C . ARG A 1 115 ? 39.580 2.685 -45.516 1.00 37.81 115 ARG A C 1
ATOM 942 O O . ARG A 1 115 ? 39.540 1.466 -45.427 1.00 37.81 115 ARG A O 1
ATOM 949 N N . GLY A 1 116 ? 39.588 3.327 -46.684 1.00 44.41 116 GLY A N 1
ATOM 950 C CA . GLY A 1 116 ? 39.769 2.644 -47.964 1.00 44.41 116 GLY A CA 1
ATOM 951 C C . GLY A 1 116 ? 40.922 1.644 -47.874 1.00 44.41 116 GLY A C 1
ATOM 952 O O . GLY A 1 116 ? 42.090 2.014 -47.798 1.00 44.41 116 GLY A O 1
ATOM 953 N N . GLY A 1 117 ? 40.573 0.371 -47.818 1.00 35.78 117 GLY A N 1
ATOM 954 C CA . GLY A 1 117 ? 41.493 -0.727 -47.623 1.00 35.78 117 GLY A CA 1
ATOM 955 C C . GLY A 1 117 ? 40.695 -1.969 -47.917 1.00 35.78 117 GLY A C 1
ATOM 956 O O . GLY A 1 117 ? 39.703 -2.222 -47.244 1.00 35.78 117 GLY A O 1
ATOM 957 N N . GLN A 1 118 ? 41.076 -2.643 -49.000 1.00 36.78 118 GLN A N 1
ATOM 958 C CA . GLN A 1 118 ? 40.592 -3.949 -49.421 1.00 36.78 118 GLN A CA 1
ATOM 959 C C . GLN A 1 118 ? 39.881 -4.684 -48.285 1.00 36.78 118 GLN A C 1
ATOM 961 O O . GLN A 1 118 ? 40.505 -5.029 -47.280 1.00 36.78 118 GLN A O 1
ATOM 966 N N . MET A 1 119 ? 38.590 -4.962 -48.483 1.00 39.56 119 MET A N 1
ATOM 967 C CA . MET A 1 119 ? 37.977 -6.119 -47.842 1.00 39.56 119 MET A CA 1
ATOM 968 C C . MET A 1 119 ? 39.013 -7.239 -47.946 1.00 39.56 119 MET A C 1
ATOM 970 O O . MET A 1 119 ? 39.460 -7.505 -49.072 1.00 39.56 119 MET A O 1
ATOM 974 N N . PRO A 1 120 ? 39.456 -7.874 -46.847 1.00 40.25 120 PRO A N 1
ATOM 975 C CA . PRO A 1 120 ? 40.083 -9.157 -47.014 1.00 40.25 120 PRO A CA 1
ATOM 976 C C . PRO A 1 120 ? 38.989 -9.981 -47.676 1.00 40.25 120 PRO A C 1
ATOM 978 O O . PRO A 1 120 ? 37.983 -10.336 -47.062 1.00 40.25 120 PRO A O 1
ATOM 981 N N . ASN A 1 121 ? 39.159 -10.206 -48.976 1.00 41.38 121 ASN A N 1
ATOM 982 C CA . ASN A 1 121 ? 38.642 -11.369 -49.643 1.00 41.38 121 ASN A CA 1
ATOM 983 C C . ASN A 1 121 ? 39.188 -12.529 -48.811 1.00 41.38 121 ASN A C 1
ATOM 985 O O . ASN A 1 121 ? 40.231 -13.101 -49.118 1.00 41.38 121 ASN A O 1
ATOM 989 N N . PHE A 1 122 ? 38.489 -12.874 -47.729 1.00 40.25 122 PHE A N 1
ATOM 990 C CA . PHE A 1 122 ? 38.455 -14.228 -47.234 1.00 40.25 122 PHE A CA 1
ATOM 991 C C . PHE A 1 122 ? 37.738 -15.007 -48.333 1.00 40.25 122 PHE A C 1
ATOM 993 O O . PHE A 1 122 ? 36.590 -15.423 -48.213 1.00 40.25 122 PHE A O 1
ATOM 1000 N N . VAL A 1 123 ? 38.460 -15.212 -49.437 1.00 44.50 123 VAL A N 1
ATOM 1001 C CA . VAL A 1 123 ? 38.457 -16.504 -50.086 1.00 44.50 123 VAL A CA 1
ATOM 1002 C C . VAL A 1 123 ? 38.906 -17.427 -48.965 1.00 44.50 123 VAL A C 1
ATOM 1004 O O . VAL A 1 123 ? 40.093 -17.565 -48.680 1.00 44.50 123 VAL A O 1
ATOM 1007 N N . SER A 1 124 ? 37.940 -17.951 -48.212 1.00 42.53 124 SER A N 1
ATOM 1008 C CA . SER A 1 124 ? 38.161 -19.086 -47.334 1.00 42.53 124 SER A CA 1
ATOM 1009 C C . SER A 1 124 ? 38.419 -20.274 -48.248 1.00 42.53 124 SER A C 1
ATOM 1011 O O . SER A 1 124 ? 37.569 -21.139 -48.434 1.00 42.53 124 SER A O 1
ATOM 1013 N N . THR A 1 125 ? 39.594 -20.272 -48.874 1.00 45.66 125 THR A N 1
ATOM 1014 C CA . THR A 1 125 ? 40.221 -21.469 -49.397 1.00 45.66 125 THR A CA 1
ATOM 1015 C C . THR A 1 125 ? 40.277 -22.435 -48.215 1.00 45.66 125 THR A C 1
ATOM 1017 O O . THR A 1 125 ? 40.735 -22.040 -47.135 1.00 45.66 125 THR A O 1
ATOM 1020 N N . PRO A 1 126 ? 39.732 -23.652 -48.344 1.00 45.53 126 PRO A N 1
ATOM 1021 C CA . PRO A 1 126 ? 39.642 -24.559 -47.214 1.00 45.53 126 PRO A CA 1
ATOM 1022 C C . PRO A 1 126 ? 41.058 -24.897 -46.719 1.00 45.53 126 PRO A C 1
ATOM 1024 O O . PRO A 1 126 ? 41.935 -25.157 -47.548 1.00 45.53 126 PRO A O 1
ATOM 1027 N N . PRO A 1 127 ? 41.314 -24.915 -45.397 1.00 44.34 127 PRO A N 1
ATOM 1028 C CA . PRO A 1 127 ? 42.518 -25.557 -44.892 1.00 44.34 127 PRO A CA 1
ATOM 1029 C C . PRO A 1 127 ? 42.474 -27.039 -45.309 1.00 44.34 127 PRO A C 1
ATOM 1031 O O . PRO A 1 127 ? 41.432 -27.682 -45.142 1.00 44.34 127 PRO A O 1
ATOM 1034 N N . PRO A 1 128 ? 43.554 -27.599 -45.881 1.00 50.28 128 PRO A N 1
ATOM 1035 C CA . PRO A 1 128 ? 43.590 -29.013 -46.197 1.00 50.28 128 PRO A CA 1
ATOM 1036 C C . PRO A 1 128 ? 43.726 -29.775 -44.875 1.00 50.28 128 PRO A C 1
ATOM 1038 O O . PRO A 1 128 ? 44.521 -29.387 -44.022 1.00 50.28 128 PRO A O 1
ATOM 1041 N N . SER A 1 129 ? 42.978 -30.870 -44.735 1.00 50.44 129 SER A N 1
ATOM 1042 C CA . SER A 1 129 ? 42.931 -31.764 -43.564 1.00 50.44 129 SER A CA 1
ATOM 1043 C C . SER A 1 129 ? 41.819 -31.453 -42.552 1.00 50.44 129 SER A C 1
ATOM 1045 O O . SER A 1 129 ? 42.028 -30.874 -41.489 1.00 50.44 129 SER A O 1
ATOM 1047 N N . GLY A 1 130 ? 40.605 -31.888 -42.890 1.00 56.50 130 GLY A N 1
ATOM 1048 C CA . GLY A 1 130 ? 39.478 -31.993 -41.968 1.00 56.50 130 GLY A CA 1
ATOM 1049 C C . GLY A 1 130 ? 38.333 -32.767 -42.617 1.00 56.50 130 GLY A C 1
ATOM 1050 O O . GLY A 1 130 ? 38.089 -32.614 -43.813 1.00 56.50 130 GLY A O 1
ATOM 1051 N N . GLU A 1 131 ? 37.658 -33.619 -41.844 1.00 69.62 131 GLU A N 1
ATOM 1052 C CA . GLU A 1 131 ? 36.476 -34.375 -42.276 1.00 69.62 131 GLU A CA 1
ATOM 1053 C C . GLU A 1 131 ? 35.453 -33.444 -42.945 1.00 69.62 131 GLU A C 1
ATOM 1055 O O . GLU A 1 131 ? 35.162 -32.354 -42.443 1.00 69.62 131 GLU A O 1
ATOM 1060 N N . THR A 1 132 ? 34.911 -33.852 -44.093 1.00 81.94 132 THR A N 1
ATOM 1061 C CA . THR A 1 132 ? 33.870 -33.105 -44.810 1.00 81.94 132 THR A CA 1
ATOM 1062 C C . THR A 1 132 ? 32.527 -33.810 -44.658 1.00 81.94 132 THR A C 1
ATOM 1064 O O . THR A 1 132 ? 32.456 -35.031 -44.534 1.00 81.94 132 THR A O 1
ATOM 1067 N N . LYS A 1 133 ? 31.444 -33.035 -44.638 1.00 82.44 133 LYS A N 1
ATOM 1068 C CA . LYS A 1 133 ? 30.066 -33.526 -44.623 1.00 82.44 133 LYS A CA 1
ATOM 1069 C C . LYS A 1 133 ? 29.293 -32.913 -45.784 1.00 82.44 133 LYS A C 1
ATOM 1071 O O . LYS A 1 133 ? 29.488 -31.746 -46.123 1.00 82.44 133 LYS A O 1
ATOM 1076 N N . THR A 1 134 ? 28.386 -33.692 -46.359 1.00 85.81 134 THR A N 1
ATOM 1077 C CA . THR A 1 134 ? 27.499 -33.211 -47.424 1.00 85.81 134 THR A CA 1
ATOM 1078 C C . THR A 1 134 ? 26.202 -32.708 -46.805 1.00 85.81 134 THR A C 1
ATOM 1080 O O . THR A 1 134 ? 25.565 -33.423 -46.032 1.00 85.81 134 THR A O 1
ATOM 1083 N N . VAL A 1 135 ? 25.808 -31.472 -47.113 1.00 84.12 135 VAL A N 1
ATOM 1084 C CA . VAL A 1 135 ? 24.583 -30.851 -46.589 1.00 84.12 135 VAL A CA 1
ATOM 1085 C C . VAL A 1 135 ? 23.739 -30.330 -47.741 1.00 84.12 135 VAL A C 1
ATOM 1087 O O . VAL A 1 135 ? 24.247 -29.690 -48.657 1.00 84.12 135 VAL A O 1
ATOM 1090 N N . THR A 1 136 ? 22.431 -30.586 -47.687 1.00 87.25 136 THR A N 1
ATOM 1091 C CA . THR A 1 136 ? 21.479 -30.048 -48.667 1.00 87.25 136 THR A CA 1
ATOM 1092 C C . THR A 1 136 ? 20.964 -28.691 -48.199 1.00 87.25 136 THR A C 1
ATOM 1094 O O . THR A 1 136 ? 20.362 -28.586 -47.128 1.00 87.25 136 THR A O 1
ATOM 1097 N N . VAL A 1 137 ? 21.177 -27.647 -48.998 1.00 79.88 137 VAL A N 1
ATOM 1098 C CA . VAL A 1 137 ? 20.666 -26.295 -48.740 1.00 79.88 137 VAL A CA 1
ATOM 1099 C C . VAL A 1 137 ? 19.950 -25.796 -49.987 1.00 79.88 137 VAL A C 1
ATOM 1101 O O . VAL A 1 137 ? 20.532 -25.736 -51.062 1.00 79.88 137 VAL A O 1
ATOM 1104 N N . GLY A 1 138 ? 18.667 -25.449 -49.860 1.00 79.88 138 GLY A N 1
ATOM 1105 C CA . GLY A 1 138 ? 17.891 -24.917 -50.988 1.00 79.88 138 GLY A CA 1
ATOM 1106 C C . GLY A 1 138 ? 17.766 -25.879 -52.177 1.00 79.88 138 GLY A C 1
ATOM 1107 O O . GLY A 1 138 ? 17.696 -25.423 -53.311 1.00 79.88 138 GLY A O 1
ATOM 1108 N N . GLY A 1 139 ? 17.775 -27.194 -51.929 1.00 80.81 139 GLY A N 1
ATOM 1109 C CA . GLY A 1 139 ? 17.650 -28.225 -52.968 1.00 80.81 139 GLY A CA 1
ATOM 1110 C C . GLY A 1 139 ? 18.953 -28.617 -53.672 1.00 80.81 139 GLY A C 1
ATOM 1111 O O . GLY A 1 139 ? 18.915 -29.522 -54.495 1.00 80.81 139 GLY A O 1
ATOM 1112 N N . LYS A 1 140 ? 20.087 -27.992 -53.330 1.00 81.31 140 LYS A N 1
ATOM 1113 C CA . LYS A 1 140 ? 21.423 -28.337 -53.843 1.00 81.31 140 LYS A CA 1
ATOM 1114 C C . LYS A 1 140 ? 22.292 -28.959 -52.756 1.00 81.31 140 LYS A C 1
ATOM 1116 O O . LYS A 1 140 ? 22.169 -28.584 -51.582 1.00 81.31 140 LYS A O 1
ATOM 1121 N N . GLN A 1 141 ? 23.164 -29.890 -53.131 1.00 83.31 141 GLN A N 1
ATOM 1122 C CA . GLN A 1 141 ? 24.090 -30.544 -52.209 1.00 83.31 141 GLN A CA 1
ATOM 1123 C C . GLN A 1 141 ? 25.446 -29.843 -52.202 1.00 83.31 141 GLN A C 1
ATOM 1125 O O . GLN A 1 141 ? 26.060 -29.638 -53.244 1.00 83.31 141 GLN A O 1
ATOM 1130 N N . PHE A 1 142 ? 25.922 -29.503 -51.006 1.00 81.50 142 PHE A N 1
ATOM 1131 C CA . PHE A 1 142 ? 27.201 -28.835 -50.797 1.00 81.50 142 PHE A CA 1
ATOM 1132 C C . PHE A 1 142 ? 28.109 -29.691 -49.917 1.00 81.50 142 PHE A C 1
ATOM 1134 O O . PHE A 1 142 ? 27.696 -30.129 -48.838 1.00 81.50 142 PHE A O 1
ATOM 1141 N N . THR A 1 143 ? 29.357 -29.878 -50.346 1.00 83.62 143 THR A N 1
ATOM 1142 C CA . THR A 1 143 ? 30.403 -30.519 -49.539 1.00 83.62 143 THR A CA 1
ATOM 1143 C C . THR A 1 143 ? 31.103 -29.452 -48.710 1.00 83.62 143 THR A C 1
ATOM 1145 O O . THR A 1 143 ? 31.771 -28.575 -49.251 1.00 83.62 143 THR A O 1
ATOM 1148 N N . VAL A 1 144 ? 30.929 -29.504 -47.390 1.00 82.25 144 VAL A N 1
ATOM 1149 C CA . VAL A 1 144 ? 31.437 -28.493 -46.452 1.00 82.25 144 VAL A CA 1
ATOM 1150 C C . VAL A 1 144 ? 32.221 -29.153 -45.317 1.00 82.25 144 VAL A C 1
ATOM 1152 O O . VAL A 1 144 ? 31.967 -30.315 -44.994 1.00 82.25 144 VAL A O 1
ATOM 1155 N N . PRO A 1 145 ? 33.158 -28.453 -44.661 1.00 84.69 145 PRO A N 1
ATOM 1156 C CA . PRO A 1 145 ? 33.849 -28.994 -43.493 1.00 84.69 145 PRO A CA 1
ATOM 1157 C C . PRO A 1 145 ? 32.879 -29.420 -42.377 1.00 84.69 145 PRO A C 1
ATOM 1159 O O . PRO A 1 145 ? 31.899 -28.731 -42.074 1.00 84.69 145 PRO A O 1
ATOM 1162 N N . ALA A 1 146 ? 33.154 -30.551 -41.725 1.00 77.88 146 ALA A N 1
ATOM 1163 C CA . ALA A 1 146 ? 32.302 -31.105 -40.674 1.00 77.88 146 ALA A CA 1
ATOM 1164 C C . ALA A 1 146 ? 32.175 -30.168 -39.463 1.00 77.88 146 ALA A C 1
ATOM 1166 O O . ALA A 1 146 ? 31.098 -30.083 -38.863 1.00 77.88 146 ALA A O 1
ATOM 1167 N N . SER A 1 147 ? 33.230 -29.401 -39.177 1.00 79.81 147 SER A N 1
ATOM 1168 C CA . SER A 1 147 ? 33.294 -28.399 -38.108 1.00 79.81 147 SER A CA 1
ATOM 1169 C C . SER A 1 147 ? 32.393 -27.181 -38.331 1.00 79.81 147 SER A C 1
ATOM 1171 O O . SER A 1 147 ? 32.197 -26.392 -37.408 1.00 79.81 147 SER A O 1
ATOM 1173 N N . TRP A 1 148 ? 31.821 -27.004 -39.529 1.00 81.00 148 TRP A N 1
ATOM 1174 C CA . TRP A 1 148 ? 30.982 -25.846 -39.813 1.00 81.00 148 TRP A CA 1
ATOM 1175 C C . TRP A 1 148 ? 29.620 -25.928 -39.131 1.00 81.00 148 TRP A C 1
ATOM 1177 O O . TRP A 1 148 ? 28.895 -26.933 -39.205 1.00 81.00 148 TRP A O 1
ATOM 1187 N N . THR A 1 149 ? 29.248 -24.804 -38.524 1.00 81.25 149 THR A N 1
ATOM 1188 C CA . THR A 1 149 ? 27.912 -24.569 -37.981 1.00 81.25 149 THR A CA 1
ATOM 1189 C C . THR A 1 149 ? 26.902 -24.342 -39.107 1.00 81.25 149 THR A C 1
ATOM 1191 O O . THR A 1 149 ? 27.237 -23.908 -40.210 1.00 81.25 149 THR A O 1
ATOM 1194 N N . ARG A 1 150 ? 25.619 -24.586 -38.825 1.00 78.31 150 ARG A N 1
ATOM 1195 C CA . ARG A 1 150 ? 24.537 -24.412 -39.807 1.00 78.31 150 ARG A CA 1
ATOM 1196 C C . ARG A 1 150 ? 24.475 -22.989 -40.386 1.00 78.31 150 ARG A C 1
ATOM 1198 O O . ARG A 1 150 ? 24.179 -22.827 -41.566 1.00 78.31 150 ARG A O 1
ATOM 1205 N N . GLN A 1 151 ? 24.774 -21.968 -39.580 1.00 80.38 151 GLN A N 1
ATOM 1206 C CA . GLN A 1 151 ? 24.787 -20.571 -40.030 1.00 80.38 151 GLN A CA 1
ATOM 1207 C C . GLN A 1 151 ? 25.908 -20.307 -41.045 1.00 80.38 151 GLN A C 1
ATOM 1209 O O . GLN A 1 151 ? 25.644 -19.710 -42.086 1.00 80.38 151 GLN A O 1
ATOM 1214 N N . GLN A 1 152 ? 27.114 -20.828 -40.796 1.00 82.44 152 GLN A N 1
ATOM 1215 C CA . GLN A 1 152 ? 28.245 -20.720 -41.726 1.00 82.44 152 GLN A CA 1
ATOM 1216 C C . GLN A 1 152 ? 27.944 -21.406 -43.064 1.00 82.44 152 GLN A C 1
ATOM 1218 O O . GLN A 1 152 ? 28.198 -20.833 -44.119 1.00 82.44 152 GLN A O 1
ATOM 1223 N N . ILE A 1 153 ? 27.315 -22.586 -43.029 1.00 81.69 153 ILE A N 1
ATOM 1224 C CA . ILE A 1 153 ? 26.919 -23.331 -44.236 1.00 81.69 153 ILE A CA 1
ATOM 1225 C C . ILE A 1 153 ? 25.892 -22.538 -45.059 1.00 81.69 153 ILE A C 1
ATOM 1227 O O . ILE A 1 153 ? 26.027 -22.422 -46.277 1.00 81.69 153 ILE A O 1
ATOM 1231 N N . HIS A 1 154 ? 24.876 -21.953 -44.416 1.00 80.31 154 HIS A N 1
ATOM 1232 C CA . HIS A 1 154 ? 23.875 -21.135 -45.113 1.00 80.31 154 HIS A CA 1
ATOM 1233 C C . HIS A 1 154 ? 24.461 -19.844 -45.697 1.00 80.31 154 HIS A C 1
ATOM 1235 O O . HIS A 1 154 ? 24.066 -19.435 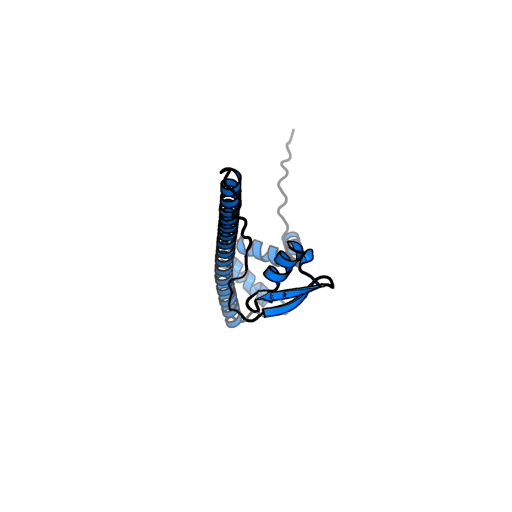-46.787 1.00 80.31 154 HIS A O 1
ATOM 1241 N N . GLN A 1 155 ? 25.392 -19.200 -44.995 1.00 81.31 155 GLN A N 1
ATOM 1242 C CA . GLN A 1 155 ? 26.043 -17.990 -45.490 1.00 81.31 155 GLN A CA 1
ATOM 1243 C C . GLN A 1 155 ? 26.971 -18.300 -46.669 1.00 81.31 155 GLN A C 1
ATOM 1245 O O . GLN A 1 155 ? 26.928 -17.611 -47.684 1.00 81.31 155 GLN A O 1
ATOM 1250 N N . TRP A 1 156 ? 27.755 -19.373 -46.574 1.00 81.94 156 TRP A N 1
ATOM 1251 C CA . TRP A 1 156 ? 28.667 -19.778 -47.637 1.00 81.94 156 TRP A CA 1
ATOM 1252 C C . TRP A 1 156 ? 27.933 -20.262 -48.893 1.00 81.94 156 TRP A C 1
ATOM 1254 O O . TRP A 1 156 ? 28.277 -19.828 -49.988 1.00 81.94 156 TRP A O 1
ATOM 1264 N N . SER A 1 157 ? 26.880 -21.076 -48.747 1.00 81.44 157 SER A N 1
ATOM 1265 C CA . SER A 1 157 ? 26.069 -21.549 -49.886 1.00 81.44 157 SER A CA 1
ATOM 1266 C C . SER A 1 157 ? 25.320 -20.423 -50.607 1.00 81.44 157 SER A C 1
ATOM 1268 O O . SER A 1 157 ? 25.116 -20.508 -51.814 1.00 81.44 157 SER A O 1
ATOM 1270 N N . ARG A 1 158 ? 24.947 -19.340 -49.908 1.00 79.94 158 ARG A N 1
ATOM 1271 C CA . ARG A 1 158 ? 24.414 -18.127 -50.556 1.00 79.94 158 ARG A CA 1
ATOM 1272 C C . ARG A 1 158 ? 25.463 -17.388 -51.379 1.00 79.94 158 ARG A C 1
ATOM 1274 O O . ARG A 1 158 ? 25.114 -16.807 -52.399 1.00 79.94 158 ARG A O 1
ATOM 1281 N N . ASN A 1 159 ? 26.713 -17.405 -50.927 1.00 76.88 159 ASN A N 1
ATOM 1282 C CA . ASN A 1 159 ? 27.811 -16.700 -51.583 1.00 76.88 159 ASN A CA 1
ATOM 1283 C C . ASN A 1 159 ? 28.475 -17.524 -52.700 1.00 76.88 159 ASN A C 1
ATOM 1285 O O . ASN A 1 159 ? 29.156 -16.933 -53.527 1.00 76.88 159 ASN A O 1
ATOM 1289 N N . ASN A 1 160 ? 28.278 -18.850 -52.723 1.00 74.06 160 ASN A N 1
ATOM 1290 C CA . ASN A 1 160 ? 28.873 -19.775 -53.699 1.00 74.06 160 ASN A CA 1
ATOM 1291 C C . ASN A 1 160 ? 27.810 -20.750 -54.263 1.00 74.06 160 ASN A C 1
ATOM 1293 O O . ASN A 1 160 ? 27.902 -21.968 -54.058 1.00 74.06 160 ASN A O 1
ATOM 1297 N N . PRO A 1 161 ? 26.741 -20.250 -54.913 1.00 73.94 161 PRO A N 1
ATOM 1298 C CA . PRO A 1 161 ? 25.645 -21.080 -55.428 1.00 73.94 161 PRO A CA 1
ATOM 1299 C C . PRO A 1 161 ? 26.054 -22.066 -56.541 1.00 73.94 161 PRO A C 1
ATOM 1301 O O . PRO A 1 161 ? 25.287 -22.984 -56.856 1.00 73.94 161 PRO A O 1
ATOM 1304 N N . GLU A 1 162 ? 27.222 -21.867 -57.150 1.00 76.81 162 GLU A N 1
ATOM 1305 C CA . GLU A 1 162 ? 27.837 -22.687 -58.199 1.00 76.81 162 GLU A CA 1
ATOM 1306 C C . GLU A 1 162 ? 28.538 -23.948 -57.675 1.00 76.81 162 GLU A C 1
ATOM 1308 O O . GLU A 1 162 ? 28.753 -24.880 -58.441 1.00 76.81 162 GLU A O 1
ATOM 1313 N N . GLN A 1 163 ? 28.843 -24.008 -56.375 1.00 74.50 163 GLN A N 1
ATOM 1314 C CA . GLN A 1 163 ? 29.474 -25.169 -55.726 1.00 74.50 163 GLN A CA 1
ATOM 1315 C C . GLN A 1 163 ? 28.462 -26.250 -55.304 1.00 74.50 163 GLN A C 1
ATOM 1317 O O . GLN A 1 163 ? 28.834 -27.258 -54.705 1.00 74.50 163 GLN A O 1
ATOM 1322 N N . GLY A 1 164 ? 27.170 -26.008 -55.545 1.00 72.44 164 GLY A N 1
ATOM 1323 C CA . GLY A 1 164 ? 26.091 -26.935 -55.223 1.00 72.44 164 GLY A CA 1
ATOM 1324 C C . GLY A 1 164 ? 25.745 -27.812 -56.419 1.00 72.44 164 GLY A C 1
ATOM 1325 O O . GLY A 1 164 ? 25.362 -27.272 -57.461 1.00 72.44 164 GLY A O 1
ATOM 1326 N N . HIS A 1 165 ? 25.849 -29.129 -56.241 1.00 67.12 165 HIS A N 1
ATOM 1327 C CA . HIS A 1 165 ? 25.443 -30.141 -57.221 1.00 67.12 165 HIS A CA 1
ATOM 1328 C C . HIS A 1 165 ? 23.967 -30.527 -57.070 1.00 67.12 165 HIS A C 1
ATOM 1330 O O . HIS A 1 165 ? 23.441 -30.471 -55.927 1.00 67.12 165 HIS A O 1
#

Secondary structure (DSSP, 8-state):
------PPPPPPHHHHHHHHTT-HHHHHHHHHHS---HHHHHHHHHHHHT--S---PPPHHHHHHHHHHHHHHHHHHHHHHHHHHHHHHHHHHHHHHHHHHHHHHHHHHHHHHHS---------PPPSSS-EEEEEETTEEEEEETT--HHHHHHHHHH-GGG--